Protein AF-F3GEN4-F1 (afdb_monomer)

Organism: NCBI:txid629263

Mean predicted aligned error: 6.44 Å

InterPro domains:
  IPR000673 Signal transduction response regulator, chemotaxis, protein-glutamate methylesterase [PF01339] (20-134)
  IPR000673 Signal transduction response regulator, chemotaxis, protein-glutamate methylesterase [PS50122] (13-136)
  IPR035909 Methylesterase CheB, C-terminal [G3DSA:3.40.50.180] (14-136)
  IPR035909 Methylesterase CheB, C-terminal [SSF52738] (17-136)

Solvent-accessible surface area (backbone atoms only — not comparable to full-atom values): 7795 Å² total; per-residue (Å²): 137,84,84,78,80,80,89,79,72,83,84,76,72,77,79,66,69,66,37,36,45,46,68,43,41,92,73,27,68,63,55,49,49,62,66,48,57,77,49,48,70,81,50,60,54,25,35,42,33,33,68,54,68,79,91,86,55,87,71,58,58,34,60,59,49,36,78,67,37,61,42,58,47,35,61,60,55,70,71,37,70,71,54,68,22,29,38,32,30,53,43,70,66,24,34,44,34,37,38,84,85,47,25,30,41,64,42,75,70,81,59,52,95,86,27,50,39,27,48,66,52,30,51,50,29,36,39,71,49,46,43,90,22,48,42,113

Structure (mmCIF, N/CA/C/O backbone):
data_AF-F3GEN4-F1
#
_entry.id   AF-F3GEN4-F1
#
loop_
_atom_site.group_PDB
_atom_site.id
_atom_site.type_symbol
_atom_site.label_atom_id
_atom_site.label_alt_id
_atom_site.label_comp_id
_atom_site.label_asym_id
_atom_site.label_entity_id
_atom_site.label_seq_id
_atom_site.pdbx_PDB_ins_code
_atom_site.Cartn_x
_atom_site.Cartn_y
_atom_site.Cartn_z
_atom_site.occupancy
_atom_site.B_iso_or_equiv
_atom_site.auth_seq_id
_atom_site.auth_comp_id
_atom_site.auth_asym_id
_atom_site.auth_atom_id
_atom_site.pdbx_PDB_model_num
ATOM 1 N N . MET A 1 1 ? 17.957 28.398 48.692 1.00 40.94 1 MET A N 1
ATOM 2 C CA . MET A 1 1 ? 17.700 28.651 47.260 1.00 40.94 1 MET A CA 1
ATOM 3 C C . MET A 1 1 ? 17.537 27.289 46.588 1.00 40.94 1 MET A C 1
ATOM 5 O O . MET A 1 1 ? 18.528 26.604 46.397 1.00 40.94 1 MET A O 1
ATOM 9 N N . LYS A 1 2 ? 16.296 26.810 46.408 1.00 36.69 2 LYS A N 1
ATOM 10 C CA . LYS A 1 2 ? 15.997 25.522 45.756 1.00 36.69 2 LYS A CA 1
ATOM 11 C C . LYS A 1 2 ? 15.638 25.826 44.303 1.00 36.69 2 LYS A C 1
ATOM 13 O O . LYS A 1 2 ? 14.598 26.423 44.061 1.00 36.69 2 LYS A O 1
ATOM 18 N N . THR A 1 3 ? 16.505 25.476 43.364 1.00 39.53 3 THR A N 1
ATOM 19 C CA . THR A 1 3 ? 16.197 25.518 41.931 1.00 39.53 3 THR A CA 1
ATOM 20 C C . THR A 1 3 ? 15.400 24.268 41.574 1.00 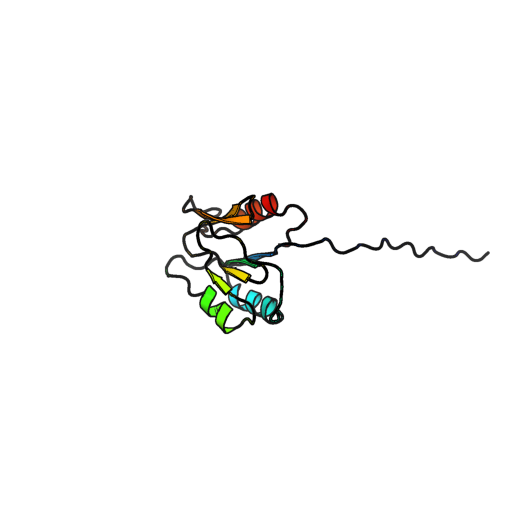39.53 3 THR A C 1
ATOM 22 O O . THR A 1 3 ? 15.941 23.166 41.531 1.00 39.53 3 THR A O 1
ATOM 25 N N . THR A 1 4 ? 14.096 24.430 41.379 1.00 42.62 4 THR A N 1
ATOM 26 C CA . THR A 1 4 ? 13.232 23.450 40.715 1.00 42.62 4 THR A CA 1
ATOM 27 C C . THR A 1 4 ? 13.534 23.473 39.221 1.00 42.62 4 THR A C 1
ATOM 29 O O . THR A 1 4 ? 13.329 24.497 38.572 1.00 42.62 4 THR A O 1
ATOM 32 N N . PHE A 1 5 ? 14.024 22.361 38.676 1.00 49.50 5 PHE A N 1
ATOM 33 C CA . PHE A 1 5 ? 14.035 22.138 37.233 1.00 49.50 5 PHE A CA 1
ATOM 34 C C . PHE A 1 5 ? 12.594 21.865 36.788 1.00 49.50 5 PHE A C 1
ATOM 36 O O . PHE A 1 5 ? 11.948 20.956 37.308 1.00 49.50 5 PHE A O 1
ATOM 43 N N . GLY A 1 6 ? 12.080 22.710 35.893 1.00 42.53 6 GLY A N 1
ATOM 44 C CA . GLY A 1 6 ? 10.752 22.571 35.305 1.00 42.53 6 GLY A CA 1
ATOM 45 C C . GLY A 1 6 ? 10.659 21.299 34.468 1.00 42.53 6 GLY A C 1
ATOM 46 O O . GLY A 1 6 ? 11.510 21.040 33.620 1.00 42.53 6 GLY A O 1
ATOM 47 N N . ALA A 1 7 ? 9.625 20.507 34.729 1.00 51.28 7 ALA A N 1
ATOM 48 C CA . ALA A 1 7 ? 9.239 19.362 33.923 1.00 51.28 7 ALA A CA 1
ATOM 49 C C . ALA A 1 7 ? 8.277 19.825 32.819 1.00 51.28 7 ALA A C 1
ATOM 51 O O . ALA A 1 7 ? 7.093 19.526 32.878 1.00 51.28 7 ALA A O 1
ATOM 52 N N . ASP A 1 8 ? 8.784 20.562 31.831 1.00 53.84 8 ASP A N 1
ATOM 53 C CA . ASP A 1 8 ? 8.068 20.801 30.571 1.00 53.84 8 ASP A CA 1
ATOM 54 C C . ASP A 1 8 ? 8.728 19.961 29.476 1.00 53.84 8 ASP A C 1
ATOM 56 O O . ASP A 1 8 ? 9.494 20.443 28.641 1.00 53.84 8 ASP A O 1
ATOM 60 N N . ALA A 1 9 ? 8.462 18.655 29.511 1.00 56.28 9 ALA A N 1
ATOM 61 C CA . ALA A 1 9 ? 8.638 17.825 28.331 1.00 56.28 9 ALA A CA 1
ATOM 62 C C . ALA A 1 9 ? 7.388 18.021 27.454 1.00 56.28 9 ALA A C 1
ATOM 64 O O . ALA A 1 9 ? 6.282 17.779 27.942 1.00 56.28 9 ALA A O 1
ATOM 65 N N . PRO A 1 10 ? 7.512 18.462 26.190 1.00 53.84 10 PRO A N 1
ATOM 66 C CA . PRO A 1 10 ? 6.357 18.625 25.316 1.00 53.84 10 PRO A CA 1
ATOM 67 C C . PRO A 1 10 ? 5.627 17.287 25.174 1.00 53.84 10 PRO A C 1
ATOM 69 O O . PRO A 1 10 ? 6.221 16.290 24.750 1.00 53.84 10 PRO A O 1
ATOM 72 N N . SER A 1 11 ? 4.337 17.266 25.521 1.00 59.41 11 SER A N 1
ATOM 73 C CA . SER A 1 11 ? 3.453 16.127 25.290 1.00 59.41 11 SER A CA 1
ATOM 74 C C . SER A 1 11 ? 3.270 15.949 23.783 1.00 59.41 11 SER A C 1
ATOM 76 O O . SER A 1 11 ? 2.370 16.530 23.179 1.00 59.41 11 SER A O 1
ATOM 78 N N . HIS A 1 12 ? 4.155 15.188 23.147 1.00 61.25 12 HIS A N 1
ATOM 79 C CA . HIS A 1 12 ? 3.984 14.825 21.750 1.00 61.25 12 HIS A CA 1
ATOM 80 C C . HIS A 1 12 ? 2.840 13.816 21.667 1.00 61.25 12 HIS A C 1
ATOM 82 O O . HIS A 1 12 ? 3.025 12.619 21.884 1.00 61.25 12 HIS A O 1
ATOM 88 N N . SER A 1 13 ? 1.634 14.313 21.392 1.00 80.81 13 SER A N 1
ATOM 89 C CA . SER A 1 13 ? 0.553 13.477 20.885 1.00 80.81 13 SER A CA 1
ATOM 90 C C . SER A 1 13 ? 1.059 12.772 19.630 1.00 80.81 13 SER A C 1
ATOM 92 O O . SER A 1 13 ? 1.587 13.435 18.733 1.00 80.81 13 SER A O 1
ATOM 94 N N . LEU A 1 14 ? 0.919 11.447 19.571 1.00 80.50 14 LEU A N 1
ATOM 95 C CA . LEU A 1 14 ? 1.256 10.704 18.361 1.00 80.50 14 LEU A CA 1
ATOM 96 C C . LEU A 1 14 ? 0.448 11.265 17.178 1.00 80.50 14 LEU A C 1
ATOM 98 O O . LEU A 1 14 ? -0.715 11.638 17.368 1.00 80.50 14 LEU A O 1
ATOM 102 N N . PRO A 1 15 ? 1.048 11.350 15.979 1.00 84.00 15 PRO A N 1
ATOM 103 C CA . PRO A 1 15 ? 0.327 11.788 14.794 1.00 84.00 15 PRO A CA 1
ATOM 104 C C . PRO A 1 15 ? -0.863 10.860 14.521 1.00 84.00 15 PRO A C 1
ATOM 106 O O . PRO A 1 15 ? -0.811 9.657 14.782 1.00 84.00 15 PRO A O 1
ATOM 109 N N . VAL A 1 16 ? -1.947 11.437 14.004 1.00 94.75 16 VAL A N 1
ATOM 110 C CA . VAL A 1 16 ? -3.121 10.673 13.573 1.00 94.75 16 VAL A CA 1
ATOM 111 C C . VAL A 1 16 ? -2.789 9.983 12.254 1.00 94.75 16 VAL A C 1
ATOM 113 O O . VAL A 1 16 ? -2.373 10.652 11.313 1.00 94.75 16 VAL A O 1
ATOM 116 N N . VAL A 1 17 ? -2.988 8.666 12.196 1.00 97.62 17 VAL A N 1
ATOM 117 C CA . VAL A 1 17 ? -2.723 7.830 11.017 1.00 97.62 17 VAL A CA 1
ATOM 118 C C . VAL A 1 17 ? -4.038 7.268 10.487 1.00 97.62 17 VAL A C 1
ATOM 120 O O . VAL A 1 17 ? -4.809 6.704 11.262 1.00 97.62 17 VAL A O 1
ATOM 123 N N . ASP A 1 18 ? -4.252 7.382 9.178 1.00 98.12 18 ASP A N 1
ATOM 124 C CA . ASP A 1 18 ? -5.440 6.880 8.475 1.00 98.12 18 ASP A CA 1
ATOM 125 C C . ASP A 1 18 ? -5.147 5.700 7.545 1.00 98.12 18 ASP A C 1
ATOM 127 O O . ASP A 1 18 ? -6.061 4.940 7.241 1.00 98.12 18 ASP A O 1
ATOM 131 N N . ALA A 1 19 ? -3.895 5.516 7.119 1.00 98.44 19 ALA A N 1
ATOM 132 C CA . ALA A 1 19 ? -3.474 4.391 6.291 1.00 98.44 19 ALA A CA 1
ATOM 133 C C . ALA A 1 19 ? -2.006 4.038 6.531 1.00 98.44 19 ALA A C 1
ATOM 135 O O . ALA A 1 19 ? -1.213 4.863 6.994 1.00 98.44 19 ALA A O 1
ATOM 136 N N . ILE A 1 20 ? -1.655 2.798 6.197 1.00 98.62 20 ILE A N 1
ATOM 137 C CA . ILE A 1 20 ? -0.289 2.286 6.271 1.00 98.62 20 ILE A CA 1
ATOM 138 C C . ILE A 1 20 ? 0.125 1.805 4.880 1.00 98.62 20 ILE A C 1
ATOM 140 O O . ILE A 1 20 ? -0.603 1.027 4.266 1.00 98.62 20 ILE A O 1
ATOM 144 N N . VAL A 1 21 ? 1.297 2.210 4.397 1.00 98.69 21 VAL A N 1
ATOM 145 C CA . VAL A 1 21 ? 1.952 1.601 3.230 1.00 98.69 21 VAL A CA 1
ATOM 146 C C . VAL A 1 21 ? 3.147 0.772 3.671 1.00 98.69 21 VAL A C 1
ATOM 148 O O . VAL A 1 21 ? 3.810 1.106 4.642 1.00 98.69 21 VAL A O 1
ATOM 151 N N . VAL A 1 22 ? 3.419 -0.338 2.989 1.00 98.44 22 VAL A N 1
ATOM 152 C CA . VAL A 1 22 ? 4.557 -1.202 3.314 1.00 98.44 22 VAL A CA 1
ATOM 153 C C . VAL A 1 22 ? 5.215 -1.722 2.043 1.00 98.44 22 VAL A C 1
ATOM 155 O O . VAL A 1 22 ? 4.559 -2.273 1.161 1.00 98.44 22 VAL A O 1
ATOM 158 N N . GLY A 1 23 ? 6.534 -1.571 1.956 1.00 97.25 23 GLY A N 1
ATOM 159 C CA . GLY A 1 23 ? 7.349 -2.075 0.856 1.00 97.25 23 GLY A CA 1
ATOM 160 C C . GLY A 1 23 ? 8.337 -3.136 1.327 1.00 97.25 23 GLY A C 1
ATOM 161 O O . GLY A 1 23 ? 8.990 -2.965 2.355 1.00 97.25 23 GLY A O 1
ATOM 162 N N . ALA A 1 24 ? 8.481 -4.229 0.579 1.00 95.62 24 ALA A N 1
ATOM 163 C CA . ALA A 1 24 ? 9.512 -5.232 0.841 1.00 95.62 24 ALA A CA 1
ATOM 164 C C . ALA A 1 24 ? 9.986 -5.946 -0.439 1.00 95.62 24 ALA A C 1
ATOM 166 O O . ALA A 1 24 ? 9.399 -5.821 -1.512 1.00 95.62 24 ALA A O 1
ATOM 167 N N . SER A 1 25 ? 11.069 -6.718 -0.320 1.00 91.31 25 SER A N 1
ATOM 168 C CA . SER A 1 25 ? 11.682 -7.477 -1.422 1.00 91.31 25 SER A CA 1
ATOM 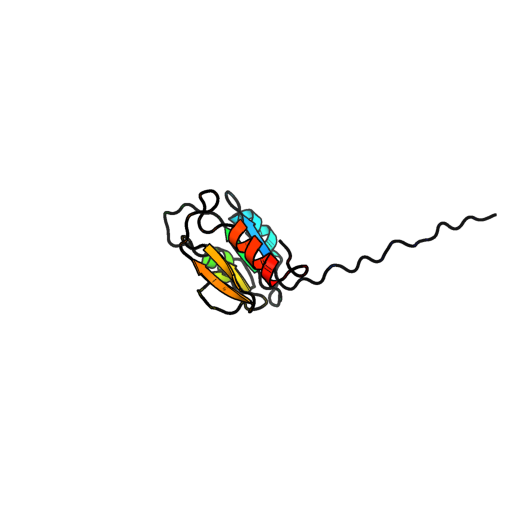169 C C . SER A 1 25 ? 12.160 -8.852 -0.917 1.00 91.31 25 SER A C 1
ATOM 171 O O . SER A 1 25 ? 11.409 -9.541 -0.224 1.00 91.31 25 SER A O 1
ATOM 173 N N . ALA A 1 26 ? 13.392 -9.272 -1.223 1.00 85.94 26 ALA A N 1
ATOM 174 C CA . ALA A 1 26 ? 13.970 -10.541 -0.780 1.00 85.94 26 ALA A CA 1
ATOM 175 C C . ALA A 1 26 ? 13.829 -10.751 0.743 1.00 85.94 26 ALA A C 1
ATOM 177 O O . ALA A 1 26 ? 14.196 -9.893 1.542 1.00 85.94 26 ALA A O 1
ATOM 178 N N . GLY A 1 27 ? 13.270 -11.900 1.144 1.00 84.38 27 GLY A N 1
ATOM 179 C CA . GLY A 1 27 ? 12.987 -12.221 2.552 1.00 84.38 27 GLY A CA 1
ATOM 180 C C . GLY A 1 27 ? 11.785 -11.481 3.162 1.00 84.38 27 GLY A C 1
ATOM 181 O O . GLY A 1 27 ? 11.443 -11.718 4.320 1.00 84.38 27 GLY A O 1
ATOM 182 N N . GLY A 1 28 ? 11.105 -10.627 2.391 1.00 91.81 28 GLY A N 1
ATOM 183 C CA . GLY A 1 28 ? 10.025 -9.765 2.867 1.00 91.81 28 GLY A CA 1
ATOM 184 C C . GLY A 1 28 ? 8.820 -10.518 3.424 1.00 91.81 28 GLY A C 1
ATOM 185 O O . GLY A 1 28 ? 8.260 -10.088 4.424 1.00 91.81 28 GLY A O 1
ATOM 186 N N . VAL A 1 29 ? 8.456 -11.672 2.851 1.00 93.00 29 VAL A N 1
ATOM 187 C CA . VAL A 1 29 ? 7.297 -12.463 3.314 1.00 93.00 29 VAL A CA 1
ATOM 188 C C . VAL A 1 29 ? 7.403 -12.795 4.803 1.00 93.00 29 VAL A C 1
ATOM 190 O O . VAL A 1 29 ? 6.469 -12.548 5.560 1.00 93.00 29 VAL A O 1
ATOM 193 N N . GLU A 1 30 ? 8.539 -13.340 5.245 1.00 93.00 30 GLU A N 1
ATOM 194 C CA . GLU A 1 30 ? 8.705 -13.767 6.637 1.00 93.00 30 GLU A CA 1
ATOM 195 C C . GLU A 1 30 ? 8.742 -12.567 7.592 1.00 93.00 30 GLU A C 1
ATOM 197 O O . GLU A 1 30 ? 8.132 -12.606 8.663 1.00 93.00 30 GLU A O 1
ATOM 202 N N . ALA A 1 31 ? 9.419 -11.485 7.197 1.00 94.12 31 ALA A N 1
ATOM 203 C CA . ALA A 1 31 ? 9.477 -10.254 7.979 1.00 94.12 31 ALA A CA 1
ATOM 204 C C . ALA A 1 31 ? 8.082 -9.637 8.160 1.00 94.12 31 ALA A C 1
ATOM 206 O O . ALA A 1 31 ? 7.674 -9.322 9.277 1.00 94.12 31 ALA A O 1
ATOM 207 N N . LEU A 1 32 ? 7.318 -9.539 7.074 1.00 95.75 32 LEU A N 1
ATOM 208 C CA . LEU A 1 32 ? 5.969 -8.985 7.076 1.00 95.75 32 LEU A CA 1
ATOM 209 C C . LEU A 1 32 ? 4.991 -9.852 7.866 1.00 95.75 32 LEU A C 1
ATOM 211 O O . LEU A 1 32 ? 4.188 -9.324 8.628 1.00 95.75 32 LEU A O 1
ATOM 215 N N . LEU A 1 33 ? 5.087 -11.180 7.767 1.00 95.38 33 LEU A N 1
ATOM 216 C CA . LEU A 1 33 ? 4.287 -12.076 8.603 1.00 95.38 33 LEU A CA 1
ATOM 217 C C . LEU A 1 33 ? 4.572 -11.869 10.093 1.00 95.38 33 LEU A C 1
ATOM 219 O O . LEU A 1 33 ? 3.633 -11.847 10.886 1.00 95.38 33 LEU A O 1
ATOM 223 N N . LYS A 1 34 ? 5.836 -11.668 10.488 1.00 94.44 34 LYS A N 1
ATOM 224 C CA . LYS A 1 34 ? 6.180 -11.352 11.884 1.00 94.44 34 LYS A CA 1
ATOM 225 C C . LYS A 1 34 ? 5.535 -10.039 12.328 1.00 94.44 34 LYS A C 1
ATOM 227 O O . LYS A 1 34 ? 4.907 -10.024 13.384 1.00 94.44 34 LYS A O 1
ATOM 232 N N . ILE A 1 35 ? 5.614 -8.989 11.508 1.00 94.00 35 ILE A N 1
ATOM 233 C CA . ILE A 1 35 ? 5.007 -7.678 11.7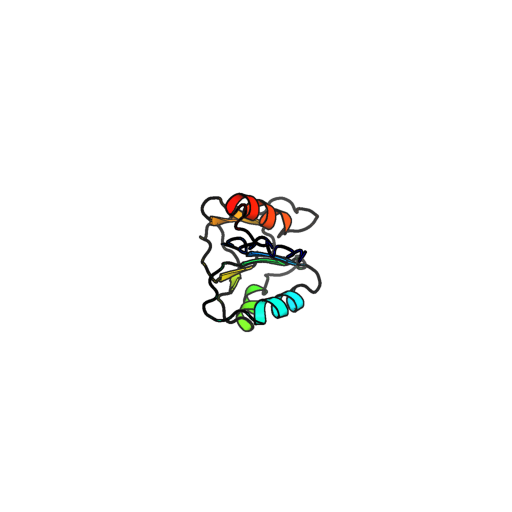96 1.00 94.00 35 ILE A CA 1
ATOM 234 C C . ILE A 1 35 ? 3.481 -7.793 11.927 1.00 94.00 35 ILE A C 1
ATOM 236 O O . ILE A 1 35 ? 2.908 -7.342 12.918 1.00 94.00 35 ILE A O 1
ATOM 240 N N . PHE A 1 36 ? 2.813 -8.435 10.967 1.00 95.38 36 PHE A N 1
ATOM 241 C CA . PHE A 1 36 ? 1.350 -8.466 10.926 1.00 95.38 36 PHE A CA 1
ATOM 242 C C . PHE A 1 36 ? 0.713 -9.537 11.810 1.00 95.38 36 PHE A C 1
ATOM 244 O O . PHE A 1 36 ? -0.475 -9.440 12.105 1.00 95.38 36 PHE A O 1
ATOM 251 N N . SER A 1 37 ? 1.464 -10.534 12.285 1.00 92.06 37 SER A N 1
ATOM 252 C CA . SER A 1 37 ? 0.928 -11.600 13.150 1.00 92.06 37 SER A CA 1
ATOM 253 C C . SER A 1 37 ? 0.300 -11.093 14.456 1.00 92.06 37 SER A C 1
ATOM 255 O O . SER A 1 37 ? -0.555 -11.764 15.031 1.00 92.06 37 SER A O 1
ATOM 257 N N . GLY A 1 38 ? 0.685 -9.898 14.916 1.00 91.25 38 GLY A N 1
ATOM 258 C CA . GLY A 1 38 ? 0.083 -9.242 16.078 1.00 91.25 38 GLY A CA 1
ATOM 259 C C . GLY A 1 38 ? -1.257 -8.549 15.801 1.00 91.25 38 GLY A C 1
ATOM 260 O O . GLY A 1 38 ? -1.940 -8.161 16.753 1.00 91.25 38 GLY A O 1
ATOM 261 N N . LEU A 1 39 ? -1.650 -8.386 14.531 1.00 94.44 39 LEU A N 1
ATOM 262 C CA . LEU A 1 39 ? -2.894 -7.723 14.150 1.00 94.44 39 LEU A CA 1
ATOM 263 C C . LEU A 1 39 ? -4.092 -8.612 14.481 1.00 94.44 39 LEU A C 1
ATOM 265 O O . LEU A 1 39 ? -4.228 -9.743 14.014 1.00 94.44 39 LEU A O 1
ATOM 269 N N . ARG A 1 40 ? -4.984 -8.076 15.311 1.00 93.38 40 ARG A N 1
ATOM 270 C CA . ARG A 1 40 ? -6.185 -8.774 15.769 1.00 93.38 40 ARG A CA 1
ATOM 271 C C . ARG A 1 40 ? -7.362 -8.457 14.858 1.00 93.38 40 ARG A C 1
ATOM 273 O O . ARG A 1 40 ? -7.405 -7.413 14.210 1.00 93.38 40 ARG A O 1
ATOM 280 N N . LYS A 1 41 ? -8.370 -9.330 14.887 1.00 91.38 41 LYS A N 1
ATOM 281 C CA . LYS A 1 41 ? -9.683 -9.028 14.311 1.00 91.38 41 LYS A CA 1
ATOM 282 C C . LYS A 1 41 ? -10.193 -7.696 14.880 1.00 91.38 41 LYS A C 1
ATOM 284 O O . LYS A 1 41 ? -10.200 -7.521 16.097 1.00 91.38 41 LYS A O 1
ATOM 289 N N . GLY A 1 42 ? -10.610 -6.785 14.003 1.00 91.25 42 GLY A N 1
ATOM 290 C CA . GLY A 1 42 ? -11.030 -5.430 14.375 1.00 91.25 42 GLY A CA 1
ATOM 291 C C . GLY A 1 42 ? -9.934 -4.363 14.278 1.00 91.25 42 GLY A C 1
ATOM 292 O O . GLY A 1 42 ? -10.202 -3.215 14.616 1.00 91.25 42 GLY A O 1
ATOM 293 N N . PHE A 1 43 ? -8.727 -4.704 13.806 1.00 96.75 43 PHE A N 1
ATOM 294 C CA . PHE A 1 43 ? -7.781 -3.695 13.325 1.00 96.75 43 PHE A CA 1
ATOM 295 C C . PHE A 1 43 ? -8.447 -2.835 12.242 1.00 96.75 43 PHE A C 1
ATOM 297 O O . PHE A 1 43 ? -9.113 -3.375 11.362 1.00 96.75 43 PHE A O 1
ATOM 304 N N . SER A 1 44 ? -8.309 -1.512 12.336 1.00 96.38 44 SER A N 1
ATOM 305 C CA . SER A 1 44 ? -9.157 -0.571 11.597 1.00 96.38 44 SER A CA 1
ATOM 306 C C . SER A 1 44 ? -8.446 0.187 10.485 1.00 96.38 44 SER A C 1
ATOM 308 O O . SER A 1 44 ? -9.124 0.767 9.650 1.00 96.38 44 SER A O 1
ATOM 310 N N . LEU A 1 45 ? -7.115 0.215 10.440 1.00 97.94 45 LEU A N 1
ATOM 311 C CA . LEU A 1 45 ? -6.411 0.930 9.374 1.00 97.94 45 LEU A CA 1
ATOM 312 C C . LEU A 1 45 ? -6.279 0.034 8.135 1.00 97.94 45 LEU A C 1
ATOM 314 O O . LEU A 1 45 ? -6.018 -1.162 8.285 1.00 97.94 45 LEU A O 1
ATOM 318 N N . PRO A 1 46 ? -6.479 0.561 6.919 1.00 98.50 46 PRO A N 1
ATOM 319 C CA . PRO A 1 46 ? -6.069 -0.140 5.717 1.00 98.50 46 PRO A CA 1
ATOM 320 C C . PRO A 1 46 ? -4.539 -0.222 5.657 1.00 98.50 46 PRO A C 1
ATOM 322 O O . PRO A 1 46 ? -3.829 0.701 6.069 1.00 98.50 46 PRO A O 1
ATOM 325 N N . ILE A 1 47 ? -4.039 -1.337 5.131 1.00 98.75 47 ILE A N 1
ATOM 326 C CA . ILE A 1 47 ? -2.617 -1.552 4.862 1.00 98.75 47 ILE A CA 1
ATOM 327 C C . ILE A 1 47 ? -2.469 -1.813 3.368 1.00 98.75 47 ILE A C 1
ATOM 329 O O . ILE A 1 47 ? -3.159 -2.667 2.823 1.00 98.75 47 ILE A O 1
ATOM 333 N N . LEU A 1 48 ? -1.567 -1.101 2.707 1.00 98.75 48 LEU A N 1
ATOM 334 C CA . LEU A 1 48 ? -1.292 -1.209 1.278 1.00 98.75 48 LEU A CA 1
ATOM 335 C C . LEU A 1 48 ? 0.138 -1.711 1.106 1.00 98.75 48 LEU A C 1
ATOM 337 O O . LEU A 1 48 ? 1.069 -1.115 1.643 1.00 98.75 48 LEU A O 1
ATOM 341 N N . MET A 1 49 ? 0.338 -2.811 0.389 1.00 98.06 49 MET A N 1
ATOM 342 C CA . MET A 1 49 ? 1.637 -3.473 0.330 1.00 98.06 49 MET A CA 1
ATOM 343 C C . MET A 1 49 ? 2.122 -3.707 -1.093 1.00 98.06 49 MET A C 1
ATOM 345 O O . MET A 1 49 ? 1.422 -4.302 -1.911 1.00 98.06 49 MET A O 1
ATOM 349 N N . VAL A 1 50 ? 3.395 -3.386 -1.321 1.00 97.31 50 VAL A N 1
ATOM 350 C CA . VAL A 1 50 ? 4.179 -3.916 -2.439 1.00 97.31 50 VAL A CA 1
ATOM 351 C C . VAL A 1 50 ? 5.229 -4.887 -1.907 1.00 97.31 50 VAL A C 1
ATOM 353 O O . VAL A 1 50 ? 6.027 -4.554 -1.031 1.00 97.31 50 VAL A O 1
ATOM 356 N N . LEU A 1 51 ? 5.259 -6.091 -2.476 1.00 94.44 51 LEU A N 1
ATOM 357 C CA . LEU A 1 51 ? 6.317 -7.067 -2.246 1.00 94.44 51 LEU A CA 1
ATOM 358 C C . LEU A 1 51 ? 6.904 -7.488 -3.595 1.00 94.44 51 LEU A C 1
ATOM 360 O O . LEU A 1 51 ? 6.216 -8.114 -4.398 1.00 94.44 51 LEU A O 1
ATOM 364 N N . HIS A 1 52 ? 8.171 -7.153 -3.845 1.00 90.88 52 HIS A N 1
ATOM 365 C CA . HIS A 1 52 ? 8.843 -7.542 -5.084 1.00 90.88 52 HIS A CA 1
ATOM 366 C C . HIS A 1 52 ? 9.064 -9.061 -5.118 1.00 90.88 52 HIS A C 1
ATOM 368 O O . HIS A 1 52 ? 9.737 -9.627 -4.252 1.00 90.88 52 HIS A O 1
ATOM 374 N N . LEU A 1 53 ? 8.511 -9.708 -6.142 1.00 76.94 53 LEU A N 1
ATOM 375 C CA . LEU A 1 53 ? 8.698 -11.121 -6.457 1.00 76.94 53 LEU A CA 1
ATOM 376 C C . LEU A 1 53 ? 9.205 -11.276 -7.899 1.00 76.94 53 LEU A C 1
ATOM 378 O O . LEU A 1 53 ? 9.030 -10.358 -8.698 1.00 76.94 53 LEU A O 1
ATOM 382 N N . PRO A 1 54 ? 9.817 -12.421 -8.249 1.00 73.25 54 PRO A N 1
ATOM 383 C CA . PRO A 1 54 ? 10.144 -12.740 -9.636 1.00 73.25 54 PRO A CA 1
ATOM 384 C C . PRO A 1 54 ? 8.906 -12.699 -10.550 1.00 73.25 54 PRO A C 1
ATOM 386 O O . PRO A 1 54 ? 7.822 -13.124 -10.152 1.00 73.25 54 PRO A O 1
ATOM 389 N N . ASP A 1 55 ? 9.092 -12.222 -11.784 1.00 62.81 55 ASP A N 1
ATOM 390 C CA . ASP A 1 55 ? 8.030 -11.925 -12.764 1.00 62.81 55 ASP A CA 1
ATOM 391 C C . ASP A 1 55 ? 7.254 -13.162 -13.286 1.00 62.81 55 ASP A C 1
ATOM 393 O O . ASP A 1 55 ? 6.365 -13.024 -14.124 1.00 62.81 55 ASP A O 1
ATOM 397 N N . ASP A 1 56 ? 7.580 -14.386 -12.860 1.00 55.69 56 ASP A N 1
ATOM 398 C CA . ASP A 1 56 ? 7.217 -15.605 -13.594 1.00 55.69 56 ASP A CA 1
ATOM 399 C C . ASP A 1 56 ? 5.874 -16.251 -13.206 1.00 55.69 56 ASP A C 1
ATOM 401 O O . ASP A 1 56 ? 5.547 -17.307 -13.754 1.00 55.69 56 ASP A O 1
ATOM 405 N N . ARG A 1 57 ? 5.073 -15.687 -12.283 1.00 57.94 57 ARG A N 1
ATOM 406 C CA . ARG A 1 57 ? 3.850 -16.361 -11.787 1.00 57.94 57 ARG A CA 1
ATOM 407 C C . ARG A 1 57 ? 2.714 -15.422 -11.395 1.00 57.94 57 ARG A C 1
ATOM 409 O O . ARG A 1 57 ? 2.932 -14.339 -10.861 1.00 57.94 57 ARG A O 1
ATOM 416 N N . HIS A 1 58 ? 1.485 -15.927 -11.537 1.00 68.38 58 HIS A N 1
ATOM 417 C CA . HIS A 1 58 ? 0.348 -15.440 -10.757 1.00 68.38 58 HIS A CA 1
ATOM 418 C C . HIS A 1 58 ? 0.715 -15.466 -9.268 1.00 68.38 58 HIS A C 1
ATOM 420 O O . HIS A 1 58 ? 1.077 -16.517 -8.726 1.00 68.38 58 HIS A O 1
ATOM 426 N N . SER A 1 59 ? 0.633 -14.308 -8.618 1.00 77.50 59 SER A N 1
ATOM 427 C CA . SER A 1 59 ? 0.966 -14.173 -7.206 1.00 77.50 59 SER A CA 1
ATOM 428 C C . SER A 1 59 ? -0.020 -14.967 -6.349 1.00 77.50 59 SER A C 1
ATOM 430 O O . SER A 1 59 ? -1.227 -14.928 -6.554 1.00 77.50 59 SER A O 1
ATOM 432 N N . GLN A 1 60 ? 0.498 -15.708 -5.3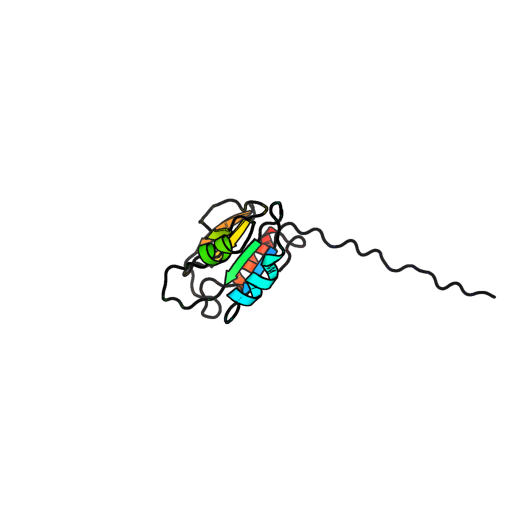70 1.00 87.62 60 GLN A N 1
ATOM 433 C CA . GLN A 1 60 ? -0.306 -16.347 -4.319 1.00 87.62 60 GLN A CA 1
ATOM 434 C C . GLN A 1 60 ? -0.150 -15.614 -2.981 1.00 87.62 60 GLN A C 1
ATOM 436 O O . GLN A 1 60 ? -0.532 -16.138 -1.935 1.00 87.62 60 GLN A O 1
ATOM 441 N N . LEU A 1 61 ? 0.443 -14.415 -2.990 1.00 90.94 61 LEU A N 1
ATOM 442 C CA . LEU A 1 61 ? 0.794 -13.693 -1.770 1.00 90.94 61 LEU A 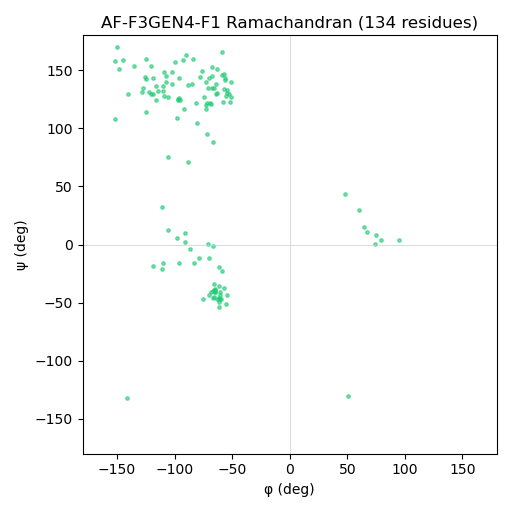CA 1
ATOM 443 C C . LEU A 1 61 ? -0.426 -13.385 -0.911 1.00 90.94 61 LEU A C 1
ATOM 445 O O . LEU A 1 61 ? -0.393 -13.670 0.284 1.00 90.94 61 LEU A O 1
ATOM 449 N N . ALA A 1 62 ? -1.508 -12.880 -1.508 1.00 94.38 62 ALA A N 1
ATOM 450 C CA . ALA A 1 62 ? -2.736 -12.597 -0.772 1.00 94.38 62 ALA A CA 1
ATOM 451 C C . ALA A 1 62 ? -3.233 -13.844 -0.018 1.00 94.38 62 ALA A C 1
ATOM 453 O O . ALA A 1 62 ? -3.512 -13.764 1.174 1.00 94.38 62 ALA A O 1
ATOM 454 N N . ASN A 1 63 ? -3.210 -15.020 -0.657 1.00 94.38 63 ASN A N 1
ATOM 455 C CA . ASN A 1 63 ? -3.583 -16.292 -0.028 1.00 94.38 63 ASN A CA 1
ATOM 456 C C . ASN A 1 63 ? -2.621 -16.698 1.103 1.00 94.38 63 ASN A C 1
ATOM 458 O O . ASN A 1 63 ? -3.057 -17.167 2.156 1.00 94.38 63 ASN A O 1
ATOM 462 N N . VAL A 1 64 ? -1.309 -16.510 0.917 1.00 93.88 64 VAL A N 1
ATOM 463 C CA . VAL A 1 64 ? -0.298 -16.792 1.953 1.00 93.88 64 VAL A CA 1
ATOM 464 C C . VAL A 1 64 ? -0.548 -15.949 3.203 1.00 93.88 64 VAL A C 1
ATOM 466 O O . VAL A 1 64 ? -0.553 -16.492 4.310 1.00 93.88 64 VAL A O 1
ATOM 469 N N . PHE A 1 65 ? -0.786 -14.648 3.039 1.00 96.19 65 PHE A N 1
ATOM 470 C CA . PHE A 1 65 ? -1.086 -13.748 4.150 1.00 96.19 65 PHE A CA 1
ATOM 471 C C . PHE A 1 65 ? -2.469 -14.028 4.751 1.00 96.19 65 PHE A C 1
ATOM 473 O O . PHE A 1 65 ? -2.582 -14.127 5.973 1.00 96.19 65 PHE A O 1
ATOM 480 N N . GLN A 1 66 ? -3.502 -14.253 3.934 1.00 96.75 66 GLN A N 1
ATOM 481 C CA . GLN A 1 66 ? -4.854 -14.547 4.417 1.00 96.75 66 GLN A CA 1
ATOM 482 C C . GLN A 1 66 ? -4.890 -15.780 5.331 1.00 96.75 66 GLN A C 1
ATOM 484 O O . GLN A 1 66 ? -5.590 -15.776 6.340 1.00 96.75 66 GLN A O 1
ATOM 489 N N . ASN A 1 67 ? -4.093 -16.811 5.032 1.00 96.06 67 ASN A N 1
ATOM 490 C CA . ASN A 1 67 ? -3.997 -18.028 5.847 1.00 96.06 67 ASN A CA 1
ATOM 491 C C . ASN A 1 67 ? -3.295 -17.829 7.203 1.00 96.06 67 ASN A C 1
ATOM 493 O O . ASN A 1 67 ? -3.286 -18.740 8.034 1.00 96.06 67 ASN A O 1
ATOM 497 N N . ARG A 1 68 ? -2.643 -16.683 7.418 1.00 95.94 68 ARG A N 1
ATOM 498 C CA . ARG A 1 68 ? -1.829 -16.401 8.611 1.00 95.94 68 ARG A CA 1
ATOM 499 C C . ARG A 1 68 ? -2.336 -15.219 9.429 1.00 95.94 68 ARG A C 1
ATOM 501 O O . ARG A 1 68 ? -1.953 -15.105 10.590 1.00 95.94 68 ARG A O 1
ATOM 508 N N . LEU A 1 69 ? -3.167 -14.359 8.846 1.00 96.56 69 LEU A N 1
ATOM 509 C CA . LEU A 1 69 ? -3.646 -13.132 9.471 1.00 96.56 69 LEU A CA 1
ATOM 510 C C . LEU A 1 69 ? -5.131 -13.223 9.834 1.00 96.56 69 LEU A C 1
ATOM 512 O O . LEU A 1 69 ? -5.920 -13.880 9.162 1.00 96.56 69 LEU A O 1
ATOM 516 N N . ALA A 1 70 ? -5.511 -12.532 10.910 1.00 95.69 70 ALA A N 1
ATOM 517 C CA . ALA A 1 70 ? -6.897 -12.459 11.382 1.00 95.69 70 ALA A CA 1
ATOM 518 C C . ALA A 1 70 ? -7.716 -11.333 10.719 1.00 95.69 70 ALA A C 1
ATOM 520 O O . ALA A 1 70 ? -8.905 -11.184 11.014 1.00 95.69 70 ALA A O 1
ATOM 521 N N . ILE A 1 71 ? -7.075 -10.524 9.874 1.00 97.50 71 ILE A N 1
ATOM 522 C CA . ILE A 1 71 ? -7.692 -9.437 9.111 1.00 97.50 71 ILE A CA 1
ATOM 523 C C . ILE A 1 71 ? -7.964 -9.887 7.666 1.00 97.50 71 ILE A C 1
ATOM 525 O O . ILE A 1 71 ? -7.311 -10.826 7.198 1.00 97.50 71 ILE A O 1
ATOM 529 N N . PRO A 1 72 ? -8.910 -9.249 6.956 1.00 97.56 72 PRO A N 1
ATOM 530 C CA . PRO A 1 72 ? -9.074 -9.451 5.522 1.00 97.56 72 PRO A CA 1
ATOM 531 C C . PRO A 1 72 ? -7.784 -9.130 4.767 1.00 97.56 72 PRO A C 1
ATOM 533 O O . PRO A 1 72 ? -7.155 -8.098 5.006 1.00 97.56 72 PRO A O 1
ATOM 536 N N . VAL A 1 73 ? -7.408 -10.011 3.847 1.00 98.06 73 VAL A N 1
ATOM 537 C CA . VAL A 1 73 ? -6.293 -9.813 2.927 1.00 98.06 73 VAL A CA 1
ATOM 538 C C . VAL A 1 73 ? -6.780 -10.076 1.513 1.00 98.06 73 VAL A C 1
ATOM 540 O O . VAL A 1 73 ? -7.385 -11.116 1.252 1.00 98.06 73 VAL A O 1
ATOM 543 N N . LYS A 1 74 ? -6.488 -9.166 0.587 1.00 97.00 74 LYS A N 1
ATOM 544 C CA . LYS A 1 74 ? -6.792 -9.366 -0.830 1.00 97.00 74 LYS A CA 1
ATOM 545 C C . LYS A 1 74 ? -5.732 -8.761 -1.736 1.00 97.00 74 LYS A C 1
ATOM 547 O O . LYS A 1 74 ? -4.961 -7.898 -1.326 1.00 97.00 74 LYS A O 1
ATOM 552 N N . GLU A 1 75 ? -5.691 -9.252 -2.966 1.00 96.94 75 GLU A N 1
ATOM 553 C CA . GLU A 1 75 ? -5.000 -8.561 -4.052 1.00 96.94 75 GLU A CA 1
ATOM 554 C C . GLU A 1 75 ? -5.793 -7.299 -4.421 1.00 96.94 75 GLU A C 1
ATOM 556 O O . GLU A 1 75 ? -7.019 -7.313 -4.326 1.00 96.94 75 GLU A O 1
ATOM 561 N N . ALA A 1 76 ? -5.107 -6.208 -4.757 1.00 97.44 76 ALA A N 1
ATOM 562 C CA . ALA A 1 76 ? -5.749 -4.952 -5.139 1.00 97.44 76 ALA A CA 1
ATOM 563 C C . ALA A 1 76 ? -6.420 -5.049 -6.520 1.00 97.44 76 ALA A C 1
ATOM 565 O O . ALA A 1 76 ? -5.794 -5.506 -7.476 1.00 97.44 76 ALA A O 1
ATOM 566 N N . ASP A 1 77 ? -7.652 -4.552 -6.620 1.00 97.62 77 ASP A N 1
ATOM 567 C CA . ASP A 1 77 ? -8.426 -4.422 -7.854 1.00 97.62 77 ASP A CA 1
ATOM 568 C C . ASP A 1 77 ? -8.427 -2.969 -8.363 1.00 97.62 77 ASP A C 1
ATOM 570 O O . ASP A 1 77 ? -8.393 -2.011 -7.589 1.00 97.62 77 ASP A O 1
ATOM 574 N N . ASP A 1 78 ? -8.499 -2.780 -9.685 1.00 98.19 78 ASP A N 1
ATOM 575 C CA . ASP A 1 78 ? -8.592 -1.435 -10.266 1.00 98.19 78 ASP A CA 1
ATOM 576 C C . ASP A 1 78 ? -9.931 -0.770 -9.912 1.00 98.19 78 ASP A C 1
ATOM 578 O O . ASP A 1 78 ? -11.003 -1.367 -10.035 1.00 98.19 78 ASP A O 1
ATOM 582 N N . LYS A 1 79 ? -9.849 0.500 -9.511 1.00 98.12 79 LYS A N 1
ATOM 583 C CA . LYS A 1 79 ? -10.955 1.398 -9.144 1.00 98.12 79 LYS A CA 1
ATOM 584 C C . LYS A 1 79 ? -11.748 0.989 -7.909 1.00 98.12 79 LYS A C 1
ATOM 586 O O . LYS A 1 79 ? -12.835 1.522 -7.682 1.00 98.12 79 LYS A O 1
ATOM 591 N N . GLU A 1 80 ? -11.234 0.078 -7.087 1.00 97.75 80 GLU A N 1
ATOM 592 C CA . GLU A 1 80 ? -11.887 -0.233 -5.819 1.00 97.75 80 GLU A CA 1
ATOM 593 C C . GLU A 1 80 ? -11.601 0.834 -4.757 1.00 97.75 80 GLU A C 1
ATOM 595 O O . GLU A 1 80 ? -10.499 1.376 -4.683 1.00 97.75 80 GLU A O 1
ATOM 600 N N . SER A 1 81 ? -12.582 1.122 -3.900 1.00 98.56 81 SER A N 1
ATOM 601 C CA . SER A 1 81 ? -12.364 1.964 -2.721 1.00 98.56 81 SER A CA 1
ATOM 602 C C . SER A 1 81 ? -11.560 1.215 -1.658 1.00 98.56 81 SER A C 1
ATOM 604 O O . SER A 1 81 ? -11.821 0.041 -1.383 1.00 98.56 81 SER A O 1
ATOM 606 N N . ILE A 1 82 ? -10.633 1.911 -1.000 1.00 98.69 82 ILE A N 1
ATOM 607 C CA . ILE A 1 82 ? -9.845 1.348 0.098 1.00 98.69 82 ILE A CA 1
ATOM 608 C C . ILE A 1 82 ? -10.745 1.117 1.319 1.00 98.69 82 ILE A C 1
ATOM 610 O O . ILE A 1 82 ? -11.349 2.042 1.863 1.00 98.69 82 ILE A O 1
ATOM 614 N N . VAL A 1 83 ? -10.807 -0.132 1.783 1.00 98.25 83 VAL A N 1
ATOM 615 C CA . VAL A 1 83 ? -11.623 -0.546 2.927 1.00 98.25 83 VAL A CA 1
ATOM 616 C C . VAL A 1 83 ? -10.777 -0.588 4.209 1.00 98.25 83 VAL A C 1
ATOM 618 O O . VAL A 1 83 ? -9.775 -1.311 4.261 1.00 98.25 83 VAL A O 1
ATOM 621 N N . PRO A 1 84 ? -11.193 0.114 5.281 1.00 97.94 84 PRO A N 1
ATOM 622 C CA . PRO A 1 84 ? -10.557 0.050 6.596 1.00 97.94 84 PRO A CA 1
ATOM 623 C C . PRO A 1 84 ? -10.359 -1.385 7.107 1.00 97.94 84 PRO A C 1
ATOM 625 O O . PRO A 1 84 ? -11.229 -2.243 6.957 1.00 97.94 84 PRO A O 1
ATOM 628 N N . GLY A 1 85 ? -9.213 -1.647 7.736 1.00 97.81 85 GLY A N 1
ATOM 629 C CA . GLY A 1 85 ? -8.886 -2.949 8.324 1.00 97.81 85 GLY A CA 1
ATOM 630 C C . GLY A 1 85 ? -8.517 -4.047 7.324 1.00 97.81 85 GLY A C 1
ATOM 631 O O . GLY A 1 85 ? -8.379 -5.200 7.730 1.00 97.81 85 GLY A O 1
ATOM 632 N N . THR A 1 86 ? -8.354 -3.711 6.043 1.00 98.38 86 THR A N 1
ATOM 633 C CA . THR A 1 86 ? -7.971 -4.653 4.983 1.00 98.38 86 THR A CA 1
ATOM 634 C C . THR A 1 86 ? -6.499 -4.495 4.629 1.00 98.38 86 THR A C 1
ATOM 636 O O . THR A 1 86 ? -5.999 -3.376 4.509 1.00 98.38 86 THR A O 1
ATOM 639 N N . LEU A 1 87 ? -5.810 -5.619 4.435 1.00 98.50 87 LEU A N 1
ATOM 640 C CA . LEU A 1 87 ? -4.497 -5.645 3.806 1.00 98.50 87 LEU A CA 1
ATOM 641 C C . LEU A 1 87 ? -4.646 -5.860 2.294 1.00 98.50 87 LEU A C 1
ATOM 643 O O . LEU A 1 87 ? -5.090 -6.919 1.850 1.00 98.50 87 LEU A O 1
ATOM 647 N N . TYR A 1 88 ? -4.215 -4.873 1.522 1.00 98.50 88 TYR A N 1
ATOM 648 C CA . TYR A 1 88 ? -4.135 -4.903 0.071 1.00 98.50 88 TYR A CA 1
ATOM 649 C C . TYR A 1 88 ? -2.728 -5.284 -0.371 1.00 98.50 88 TYR A C 1
ATOM 651 O O . TYR A 1 88 ? -1.747 -4.656 0.026 1.00 98.50 88 TYR A O 1
ATOM 659 N N . VAL A 1 89 ? -2.629 -6.308 -1.210 1.00 97.69 89 VAL A N 1
ATOM 660 C CA . VAL A 1 89 ? -1.380 -6.760 -1.822 1.00 97.69 89 VAL A CA 1
ATOM 661 C C . VAL A 1 89 ? -1.379 -6.341 -3.285 1.00 97.69 89 VAL A C 1
ATOM 663 O O . VAL A 1 89 ? -2.320 -6.645 -4.014 1.00 97.69 89 VAL A O 1
ATOM 666 N N . ALA A 1 90 ? -0.330 -5.656 -3.729 1.00 96.06 90 ALA A N 1
ATOM 667 C CA . ALA A 1 90 ? -0.200 -5.288 -5.130 1.00 96.06 90 ALA A CA 1
ATOM 668 C C . ALA A 1 90 ? -0.091 -6.541 -6.029 1.00 96.06 90 ALA A C 1
ATOM 670 O O . ALA A 1 90 ? 0.734 -7.419 -5.738 1.00 96.06 90 ALA A O 1
ATOM 671 N N . PRO A 1 91 ? -0.881 -6.633 -7.117 1.00 93.75 91 PRO A N 1
ATOM 672 C CA . PRO A 1 91 ? -0.765 -7.717 -8.081 1.00 93.75 91 PRO A CA 1
ATOM 673 C C . PRO A 1 91 ? 0.589 -7.712 -8.790 1.00 93.75 91 PRO A C 1
ATOM 675 O O . PRO A 1 91 ? 1.204 -6.668 -9.022 1.00 93.75 91 PRO A O 1
ATOM 678 N N . ALA A 1 92 ? 1.037 -8.897 -9.202 1.00 90.38 92 ALA A N 1
ATOM 679 C CA . ALA A 1 92 ? 2.214 -9.023 -10.053 1.00 90.38 92 ALA A CA 1
ATOM 680 C C . ALA A 1 92 ? 1.970 -8.353 -11.416 1.00 90.38 92 ALA A C 1
ATOM 682 O O . ALA A 1 92 ? 0.906 -8.505 -12.015 1.00 90.38 92 ALA A O 1
ATOM 683 N N . GLY A 1 93 ? 2.969 -7.634 -11.931 1.00 90.81 93 GLY A N 1
ATOM 684 C CA . GLY A 1 93 ? 2.905 -7.050 -13.270 1.00 90.81 93 GLY A CA 1
ATOM 685 C C . GLY A 1 93 ? 2.096 -5.756 -13.395 1.00 90.81 93 GLY A C 1
ATOM 686 O O . GLY A 1 93 ? 2.032 -5.231 -14.507 1.00 90.81 93 GLY A O 1
ATOM 687 N N . TYR A 1 94 ? 1.572 -5.204 -12.296 1.00 94.69 94 TYR A N 1
ATOM 688 C CA . TYR A 1 94 ? 0.913 -3.896 -12.256 1.00 94.69 94 TYR A CA 1
ATOM 689 C C . TYR A 1 94 ? 1.543 -3.003 -11.189 1.00 94.69 94 TYR A C 1
ATOM 691 O O . TYR A 1 94 ? 1.943 -3.480 -10.133 1.00 94.69 94 TYR A O 1
ATOM 699 N N . HIS A 1 95 ? 1.633 -1.703 -11.450 1.00 97.50 95 HIS A N 1
ATOM 700 C CA . HIS A 1 95 ? 1.784 -0.718 -10.385 1.00 97.50 95 HIS A CA 1
ATOM 701 C C . HIS A 1 95 ? 0.434 -0.510 -9.702 1.00 97.50 95 HIS A C 1
ATOM 703 O O . HIS A 1 95 ? -0.598 -0.637 -10.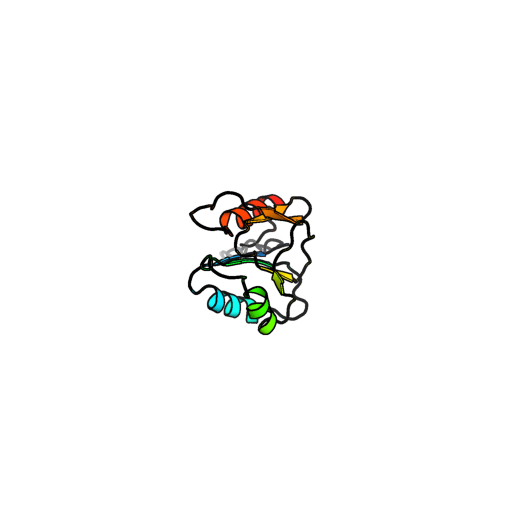355 1.00 97.50 95 HIS A O 1
ATOM 709 N N . VAL A 1 96 ? 0.457 -0.189 -8.409 1.00 98.38 96 VAL A N 1
ATOM 710 C CA . VAL A 1 96 ? -0.727 0.216 -7.647 1.00 98.38 96 VAL A CA 1
ATOM 711 C C . VAL A 1 96 ? -0.496 1.628 -7.146 1.00 98.38 96 VAL A C 1
ATOM 713 O O . VAL A 1 96 ? 0.537 1.883 -6.524 1.00 98.38 96 VAL A O 1
ATOM 716 N N . SER A 1 97 ? -1.463 2.502 -7.392 1.00 98.81 97 SER A N 1
ATOM 717 C CA . SER A 1 97 ? -1.482 3.869 -6.885 1.00 98.81 97 SER A CA 1
ATOM 718 C C . SER A 1 97 ? -2.722 4.113 -6.033 1.00 98.81 97 SER A C 1
ATOM 720 O O . SER A 1 97 ? -3.752 3.461 -6.215 1.00 98.81 97 SER A O 1
ATOM 722 N N . VAL A 1 98 ? -2.615 5.056 -5.099 1.00 98.88 98 VAL A N 1
ATOM 723 C CA . VAL A 1 98 ? -3.750 5.581 -4.334 1.00 98.88 98 VAL A CA 1
ATOM 724 C C . VAL A 1 98 ? -4.221 6.879 -4.975 1.00 98.88 98 VAL A C 1
ATO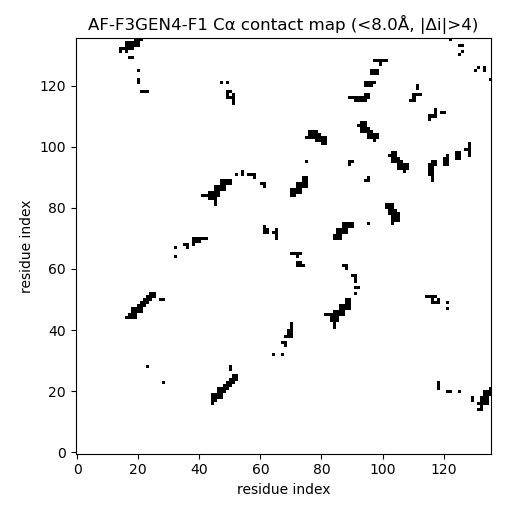M 726 O O . VAL A 1 98 ? -3.449 7.822 -5.128 1.00 98.88 98 VAL A O 1
ATOM 729 N N . GLU A 1 99 ? -5.497 6.930 -5.323 1.00 98.69 99 GLU A N 1
ATOM 730 C CA . GLU A 1 99 ? -6.138 8.118 -5.869 1.00 98.69 99 GLU A CA 1
ATOM 731 C C . GLU A 1 99 ? -6.597 9.073 -4.757 1.00 98.69 99 GLU A C 1
ATOM 733 O O . GLU A 1 99 ? -6.812 8.685 -3.607 1.00 98.69 99 GLU A O 1
ATOM 738 N N . SER A 1 100 ? -6.802 10.345 -5.108 1.00 97.94 100 SER A N 1
ATOM 739 C CA . SER A 1 100 ? -7.263 11.388 -4.169 1.00 97.94 100 SER A CA 1
ATOM 740 C C . SER A 1 100 ? -8.643 11.137 -3.538 1.00 97.94 100 SER A C 1
ATOM 742 O O . SER A 1 100 ? -8.956 11.724 -2.504 1.00 97.94 100 SER A O 1
ATOM 744 N N . ASP A 1 101 ? -9.466 10.272 -4.136 1.00 98.19 101 ASP A N 1
ATOM 745 C CA . ASP A 1 101 ? -10.748 9.816 -3.587 1.00 98.19 101 ASP A CA 1
ATOM 746 C C . ASP A 1 101 ? -10.617 8.537 -2.736 1.00 98.19 101 ASP A C 1
ATOM 748 O O . ASP A 1 101 ? -11.620 7.935 -2.349 1.00 98.19 101 ASP A O 1
ATOM 752 N N . PHE A 1 102 ? -9.379 8.133 -2.434 1.00 98.38 102 PHE A N 1
ATOM 753 C CA . PHE A 1 102 ? -9.017 6.912 -1.718 1.00 98.38 102 PHE A CA 1
ATOM 754 C C . PHE A 1 102 ? -9.474 5.624 -2.417 1.00 98.38 102 PHE A C 1
ATOM 756 O O . PHE A 1 102 ? -9.725 4.607 -1.761 1.00 98.38 102 PHE A O 1
ATOM 763 N N . SER A 1 103 ? -9.565 5.647 -3.748 1.00 98.75 103 SER A N 1
ATOM 764 C CA . SER A 1 103 ? -9.612 4.439 -4.569 1.00 98.75 103 SER A CA 1
ATOM 765 C C . SER A 1 103 ? -8.212 3.971 -4.982 1.00 98.75 103 SER A C 1
ATOM 767 O O . SER A 1 103 ? -7.228 4.705 -4.867 1.00 98.75 103 SER A O 1
ATOM 769 N N . LEU A 1 104 ? -8.110 2.718 -5.423 1.00 98.81 104 LEU A N 1
ATOM 770 C CA . LEU A 1 104 ? -6.893 2.155 -6.002 1.00 98.81 104 LEU A CA 1
ATOM 771 C C . LEU A 1 104 ? -6.934 2.238 -7.522 1.00 98.81 104 LEU A C 1
ATOM 773 O O . LEU A 1 104 ? -7.974 2.015 -8.142 1.00 98.81 104 LEU A O 1
ATOM 777 N N . SER A 1 105 ? -5.785 2.493 -8.137 1.00 98.50 105 SER A N 1
ATOM 778 C CA . SER A 1 105 ? -5.615 2.358 -9.579 1.00 98.50 105 SER A CA 1
ATOM 779 C C . SER A 1 105 ? -4.466 1.430 -9.926 1.00 98.50 105 SER A C 1
ATOM 781 O O . SER A 1 105 ? -3.433 1.407 -9.253 1.00 98.50 105 SER A O 1
ATOM 783 N N . LEU A 1 106 ? -4.663 0.642 -10.982 1.00 98.25 106 LEU A N 1
ATOM 784 C CA . LEU A 1 106 ? -3.650 -0.261 -11.512 1.00 98.25 106 LEU A CA 1
ATOM 785 C C . LEU A 1 106 ? -3.152 0.242 -12.866 1.00 98.25 106 LEU A C 1
ATOM 787 O O . LEU A 1 106 ? -3.941 0.609 -13.737 1.00 98.25 106 LEU A O 1
ATOM 791 N N . SER A 1 107 ? -1.837 0.202 -13.078 1.00 97.25 107 SER A N 1
ATOM 792 C CA . SER A 1 107 ? -1.231 0.556 -14.365 1.00 97.25 107 SER A CA 1
ATOM 793 C C . SER A 1 107 ? -0.153 -0.440 -14.792 1.00 97.25 107 SER A C 1
ATOM 795 O O . SER A 1 107 ? 0.471 -1.115 -13.972 1.00 97.25 107 SER A O 1
ATOM 797 N N . GLN A 1 108 ? 0.070 -0.541 -16.103 1.00 96.00 108 GLN A N 1
ATOM 798 C CA . GLN A 1 108 ? 1.167 -1.315 -16.699 1.00 96.00 108 GLN A CA 1
ATOM 799 C C . GLN A 1 108 ? 2.215 -0.401 -17.336 1.00 96.00 108 GLN A C 1
ATOM 801 O O . GLN A 1 108 ? 2.840 -0.771 -18.331 1.00 96.00 108 GLN A O 1
ATOM 806 N N . GLU A 1 109 ? 2.401 0.788 -16.765 1.00 95.88 109 GLU A N 1
ATOM 807 C CA . GLU A 1 109 ? 3.492 1.684 -17.143 1.00 95.88 109 GLU A CA 1
ATOM 808 C C . GLU A 1 109 ? 4.858 1.016 -16.951 1.00 95.88 109 GLU A C 1
ATOM 810 O O . GLU A 1 109 ? 4.978 -0.056 -16.340 1.00 95.88 109 GLU A O 1
ATOM 815 N N . ASP A 1 110 ? 5.886 1.623 -17.536 1.00 96.31 110 ASP A N 1
ATOM 816 C CA . ASP A 1 110 ? 7.237 1.081 -17.506 1.00 96.31 110 ASP A CA 1
ATOM 817 C C . ASP A 1 110 ? 7.735 0.868 -16.075 1.00 96.31 110 ASP A C 1
ATOM 819 O O . ASP A 1 110 ? 7.432 1.619 -15.149 1.00 96.31 110 ASP A O 1
ATOM 823 N N . LYS A 1 111 ? 8.550 -0.178 -15.912 1.00 95.38 111 LYS A N 1
ATOM 824 C CA . LYS A 1 111 ? 9.142 -0.539 -14.625 1.00 95.38 111 LYS A CA 1
ATOM 825 C C . LYS A 1 111 ? 9.892 0.650 -14.021 1.00 95.38 111 LYS A C 1
ATOM 827 O O . LYS A 1 111 ? 10.798 1.204 -14.641 1.00 95.38 111 LYS A O 1
ATOM 832 N N . VAL A 1 112 ? 9.615 0.937 -12.754 1.00 95.25 112 VAL A N 1
ATOM 833 C CA . VAL A 1 112 ? 10.354 1.926 -11.960 1.00 95.25 112 VAL A CA 1
ATOM 834 C C . VAL A 1 112 ? 11.432 1.194 -11.169 1.00 95.25 112 VAL A C 1
ATOM 836 O O . VAL A 1 112 ? 11.143 0.218 -10.479 1.00 95.25 112 VAL A O 1
ATOM 839 N N . PHE A 1 113 ? 12.693 1.606 -11.332 1.00 91.81 113 PHE A N 1
ATOM 840 C CA . PHE A 1 113 ? 13.866 0.912 -10.774 1.00 91.81 113 PHE A CA 1
ATOM 841 C C . PHE A 1 113 ? 13.856 -0.607 -11.031 1.00 91.81 113 PHE A C 1
ATOM 843 O O . PHE A 1 113 ? 14.164 -1.407 -10.150 1.00 91.81 113 PHE A O 1
ATOM 850 N N . TYR A 1 114 ? 13.504 -1.001 -12.260 1.00 90.31 114 TYR A N 1
ATOM 851 C CA . TYR A 1 114 ? 13.419 -2.397 -12.715 1.00 90.31 114 TYR A CA 1
ATOM 852 C C . TYR A 1 114 ? 12.312 -3.242 -12.062 1.00 90.31 114 TYR A C 1
ATOM 854 O O . TYR A 1 114 ? 12.273 -4.452 -12.294 1.00 90.31 114 TYR A O 1
ATOM 862 N N . SER A 1 115 ? 11.384 -2.629 -11.318 1.00 91.50 115 SER A N 1
ATOM 863 C CA . SER A 1 115 ? 10.303 -3.337 -10.629 1.00 91.50 115 SER A CA 1
ATOM 864 C C . SER A 1 115 ? 8.907 -2.928 -11.096 1.00 91.50 115 SER A C 1
ATOM 866 O O . SER A 1 115 ? 8.642 -1.758 -11.375 1.00 91.50 115 SER A O 1
ATOM 868 N N . ARG A 1 116 ? 8.004 -3.913 -11.150 1.00 93.62 116 ARG A N 1
ATOM 869 C CA . ARG A 1 116 ? 6.554 -3.735 -11.293 1.00 93.62 116 ARG A CA 1
ATOM 870 C C . ARG A 1 116 ? 5.838 -4.923 -10.627 1.00 93.62 116 ARG A C 1
ATOM 872 O O . ARG A 1 116 ? 5.888 -6.019 -11.187 1.00 93.62 116 ARG A O 1
ATOM 879 N N . PRO A 1 117 ? 5.183 -4.744 -9.463 1.00 95.06 117 PRO A N 1
ATOM 880 C CA . PRO A 1 117 ? 4.856 -3.479 -8.783 1.00 95.06 117 PRO A CA 1
ATOM 881 C C . PRO A 1 117 ? 6.071 -2.717 -8.236 1.00 95.06 117 PRO A C 1
ATOM 883 O O . PRO A 1 117 ? 7.081 -3.321 -7.895 1.00 95.06 117 PRO A O 1
ATOM 886 N N . SER A 1 118 ? 5.959 -1.387 -8.134 1.00 97.12 118 SER A N 1
ATOM 887 C CA . SER A 1 118 ? 6.995 -0.506 -7.567 1.00 97.12 118 SER A CA 1
ATOM 888 C C . SER A 1 118 ? 6.539 0.058 -6.228 1.00 97.12 118 SER A C 1
ATOM 890 O O . SER A 1 118 ? 5.429 0.582 -6.130 1.00 97.12 118 SER A O 1
ATOM 892 N N . ILE A 1 119 ? 7.417 -0.025 -5.226 1.00 97.81 119 ILE A N 1
ATOM 893 C CA . ILE A 1 119 ? 7.214 0.575 -3.901 1.00 97.81 119 ILE A CA 1
ATOM 894 C C . ILE A 1 119 ? 7.064 2.093 -4.024 1.00 97.81 119 ILE A C 1
ATOM 896 O O . ILE A 1 119 ? 6.156 2.651 -3.420 1.00 97.81 119 ILE A O 1
ATOM 900 N N . ASP A 1 120 ? 7.893 2.749 -4.838 1.00 97.81 120 ASP A N 1
ATOM 901 C CA . ASP A 1 120 ? 7.913 4.213 -4.933 1.00 97.81 120 ASP A CA 1
ATOM 902 C C . ASP A 1 120 ? 6.620 4.781 -5.519 1.00 97.81 120 ASP A C 1
ATOM 904 O O . ASP A 1 120 ? 6.164 5.836 -5.090 1.00 97.81 120 ASP A O 1
ATOM 908 N N . ILE A 1 121 ? 5.994 4.065 -6.458 1.00 98.31 121 ILE A N 1
ATOM 909 C CA . ILE A 1 121 ? 4.702 4.475 -7.024 1.00 98.31 121 ILE A CA 1
ATOM 910 C C . ILE A 1 121 ? 3.599 4.402 -5.962 1.00 98.31 121 ILE A C 1
ATOM 912 O O . ILE A 1 121 ? 2.845 5.364 -5.788 1.00 98.31 121 ILE A O 1
ATOM 916 N N . LEU A 1 122 ? 3.540 3.300 -5.204 1.00 98.75 122 LEU A N 1
ATOM 917 C CA . LEU A 1 122 ? 2.568 3.171 -4.120 1.00 98.75 122 LEU A CA 1
ATOM 918 C C . LEU A 1 122 ? 2.817 4.225 -3.032 1.00 98.75 122 LEU A C 1
ATOM 920 O O . LEU A 1 122 ? 1.883 4.883 -2.589 1.00 98.75 122 LEU A O 1
ATOM 924 N N . PHE A 1 123 ? 4.069 4.392 -2.604 1.00 98.69 123 PHE A N 1
ATOM 925 C CA . PHE A 1 123 ? 4.431 5.315 -1.530 1.00 98.69 123 PHE A CA 1
ATOM 926 C C . PHE A 1 123 ? 4.176 6.768 -1.929 1.00 98.69 123 PHE A C 1
ATOM 928 O O . PHE A 1 123 ? 3.597 7.509 -1.142 1.00 98.69 123 PHE A O 1
ATOM 935 N N . GLY A 1 124 ? 4.566 7.166 -3.143 1.00 98.62 124 GLY A N 1
ATOM 936 C CA . GLY A 1 124 ? 4.359 8.522 -3.648 1.00 98.62 124 GLY A CA 1
ATOM 937 C C . GLY A 1 124 ? 2.878 8.882 -3.723 1.00 98.62 124 GLY A C 1
ATOM 938 O O . GLY A 1 124 ? 2.449 9.849 -3.102 1.00 98.62 124 GLY A O 1
ATOM 939 N N . SER A 1 125 ? 2.077 8.052 -4.394 1.00 98.81 125 SER A N 1
ATOM 940 C CA . SER A 1 125 ? 0.635 8.307 -4.536 1.00 98.81 125 SER A CA 1
ATOM 941 C C . SER A 1 125 ? -0.118 8.258 -3.201 1.00 98.81 125 SER A C 1
ATOM 943 O O . SER A 1 125 ? -0.973 9.102 -2.936 1.00 98.81 125 SER A O 1
ATOM 945 N N . ALA A 1 126 ? 0.231 7.331 -2.302 1.00 98.81 126 ALA A N 1
ATOM 946 C CA . ALA A 1 126 ? -0.350 7.295 -0.964 1.00 98.81 126 ALA A CA 1
ATOM 947 C C . ALA A 1 126 ? 0.032 8.528 -0.136 1.00 98.81 126 ALA A C 1
ATOM 949 O O . ALA A 1 126 ? -0.799 9.026 0.625 1.00 98.81 126 ALA A O 1
ATOM 950 N N . ALA A 1 127 ? 1.269 9.019 -0.265 1.00 98.69 127 ALA A N 1
ATOM 951 C CA . ALA A 1 127 ? 1.714 10.227 0.422 1.00 98.69 127 ALA A CA 1
ATOM 952 C C . ALA A 1 127 ? 0.967 11.460 -0.096 1.00 98.69 127 ALA A C 1
ATOM 954 O O . ALA A 1 127 ? 0.564 12.295 0.710 1.00 98.69 127 ALA A O 1
ATOM 955 N N . ASP A 1 128 ? 0.705 11.541 -1.400 1.00 98.62 128 ASP A N 1
ATOM 956 C CA . ASP A 1 128 ? -0.106 12.610 -1.984 1.00 98.62 128 ASP A CA 1
ATOM 957 C C . ASP A 1 128 ? -1.564 12.560 -1.487 1.00 98.62 128 ASP A C 1
ATOM 959 O O . ASP A 1 128 ? -2.139 13.598 -1.154 1.00 98.62 128 ASP A O 1
ATOM 963 N N . ALA A 1 129 ? -2.155 11.365 -1.376 1.00 98.56 129 ALA A N 1
ATOM 964 C CA . ALA A 1 129 ? -3.549 11.193 -0.959 1.00 98.56 129 ALA A CA 1
ATOM 965 C C . ALA A 1 129 ? -3.776 11.394 0.554 1.00 98.56 129 ALA A C 1
ATOM 967 O O . ALA A 1 129 ? -4.708 12.089 0.960 1.00 98.56 129 ALA A O 1
ATOM 968 N N . TYR A 1 130 ? -2.943 10.788 1.406 1.00 98.25 130 TYR A N 1
ATOM 969 C CA . TYR A 1 130 ? -3.114 10.802 2.870 1.00 98.25 130 TYR A CA 1
ATOM 970 C C . TYR A 1 130 ? -2.287 11.887 3.575 1.00 98.25 130 TYR A C 1
ATOM 972 O O . TYR A 1 130 ? -2.551 12.213 4.740 1.00 98.25 130 TYR A O 1
ATOM 980 N N . ALA A 1 131 ? -1.299 12.468 2.891 1.00 97.38 131 ALA A N 1
ATOM 981 C CA . ALA A 1 131 ? -0.457 13.551 3.383 1.00 97.38 131 ALA A CA 1
ATOM 982 C C . ALA A 1 131 ? 0.132 13.221 4.784 1.00 97.38 131 ALA A C 1
ATOM 984 O O . ALA A 1 131 ? 0.671 12.121 4.941 1.00 97.38 131 ALA A O 1
ATOM 985 N N . PRO A 1 132 ? 0.072 14.066 5.841 1.00 96.75 132 PRO A N 1
ATOM 986 C CA . PRO A 1 132 ? 0.728 13.742 7.114 1.00 96.75 132 PRO A CA 1
ATOM 987 C C . PRO A 1 132 ? 0.037 12.609 7.895 1.00 96.75 132 PRO A C 1
ATOM 989 O O . PRO A 1 132 ? 0.466 12.293 9.003 1.00 96.75 132 PRO A O 1
ATOM 992 N N . ARG A 1 133 ? -1.049 12.037 7.358 1.00 97.44 133 ARG A N 1
ATOM 993 C CA . ARG A 1 133 ? -1.835 10.962 7.978 1.00 97.44 133 ARG A CA 1
ATOM 994 C C . ARG A 1 133 ? -1.460 9.578 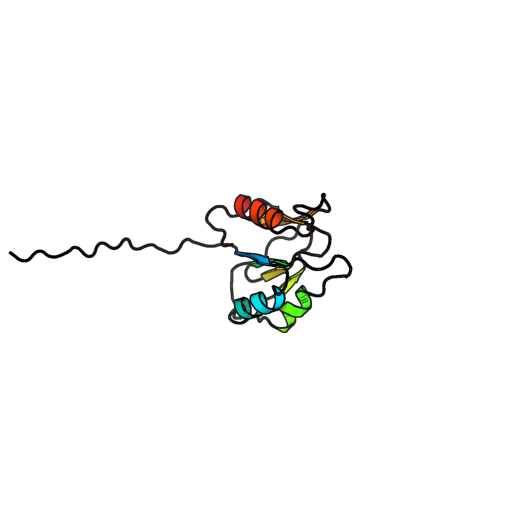7.439 1.00 97.44 133 ARG A C 1
ATOM 996 O O . ARG A 1 133 ? -2.100 8.594 7.806 1.00 97.44 133 ARG A O 1
ATOM 1003 N N . LEU A 1 134 ? -0.433 9.487 6.592 1.00 98.31 134 LEU A N 1
ATOM 1004 C CA . LEU A 1 134 ? 0.149 8.224 6.149 1.00 98.31 134 LEU A CA 1
ATOM 1005 C C . LEU A 1 134 ? 1.261 7.761 7.096 1.00 98.31 134 LEU A C 1
ATOM 1007 O O . LEU A 1 134 ? 2.127 8.549 7.474 1.00 98.31 134 LEU A O 1
ATOM 1011 N N . ALA A 1 135 ? 1.286 6.467 7.409 1.00 97.62 135 ALA A N 1
ATOM 1012 C CA . ALA A 1 135 ? 2.467 5.795 7.948 1.00 97.62 135 ALA A CA 1
ATOM 1013 C C . ALA A 1 135 ? 3.080 4.872 6.881 1.00 97.62 135 ALA A C 1
ATOM 1015 O O . ALA A 1 135 ? 2.342 4.202 6.161 1.00 97.62 135 ALA A O 1
ATOM 1016 N N . GLY A 1 136 ? 4.410 4.824 6.786 1.00 94.38 136 GLY A N 1
ATOM 1017 C CA . GLY A 1 136 ? 5.152 4.005 5.819 1.00 94.38 136 GLY A CA 1
ATOM 1018 C C . GLY A 1 136 ? 6.376 3.338 6.419 1.00 94.38 136 GLY A C 1
ATOM 1019 O O . GLY A 1 136 ? 6.895 3.885 7.420 1.00 94.38 136 GLY A O 1
#

Sequence (136 aa):
MKTTFGADAPSHSLPVVDAIVVGASAGGVEALLKIFSGLRKGFSLPILMVLHLPDDRHSQLANVFQNRLAIPVKEADDKESIVPGTLYVAPAGYHVSVESDFSLSLSQEDKVFYSRPSIDILFGSAADAYAPRLAG

Foldseek 3Di:
DDDDDDPPDDPPDPDAAQAEEEEEEVVVLVVVLVVQLPPAPPQWHEYEYEYFDDLPDWDCSQVVSCVRHNFAGDEADAFAAGGTRYYYYHTRQWAWAQDLNRGIHTDNDDDDVNDVNDSCRHVVRVCVNCPSNYHD

Secondary structure (DSSP, 8-state):
---PPP------PPPP-SEEEEEE-TTHHHHHHHHHTTPPTT--S-EEEEE---TTS---HHHHHHTT-SS-EEEPPTTPBPPTTPEEEPPTT-EEEE-TTSBEEEE-PPPBTTBSS-HHHHHHHHHHHHGGGEE-

Radius of gyration: 18.13 Å; Cα contacts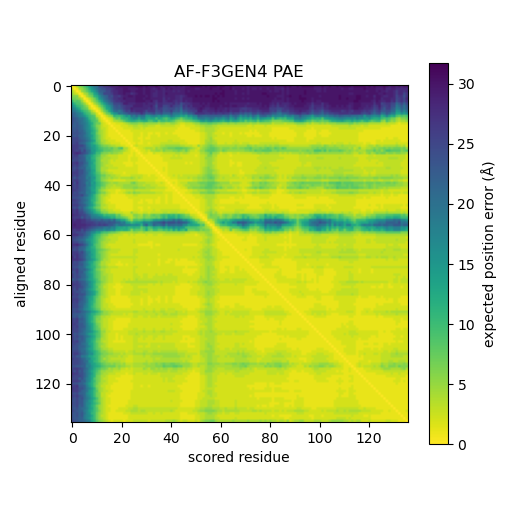 (8 Å, |Δi|>4): 248; chains: 1; bounding box: 30×47×65 Å

pLDDT: mean 90.13, std 14.94, range [36.69, 98.88]

Nearest PDB structures (foldseek):
  3sft-assembly1_A  TM=9.104E-01  e=2.133E-10  Thermotoga maritima
  1chd-assembly1_A  TM=8.982E-01  e=6.666E-10  Salmonella enterica subsp. enterica serovar Typhimurium str. LT2
  6ymz-assembly3_C  TM=8.901E-01  e=2.220E-09  Pectobacterium atrosepticum SCRI1043
  1a2o-assembly2_B  TM=8.223E-01  e=1.836E-09  Salmonella enterica subsp. enterica serovar Typhimurium
  6ymz-assembly5_E  TM=8.865E-01  e=1.911E-08  Pectobacterium atrosepticum SCRI1043